Protein AF-A0ABD2GRS2-F1 (afdb_monomer_lite)

Secondary structure (DSSP, 8-state):
-HHHHHHHHHHHHHHHHHHHHHHHHHTT---HHHHHHHHHHHHHHHHHT-HHHHHHHHHHHHHHHT-HHHHHHHHHHHHHHHHHHHHHHTT--

Foldseek 3Di:
DVVVVVVVVVVLVVLLVVLVVCCVVVVPDLDPVSLVVLVVSLVVCVVVVVVVSNVVSVVVNVVSCVDVVNVVVVVVVVVVVVVVVVVVVVVPD

pLDDT: mean 78.6, std 13.09, range [47.88, 95.62]

Sequence (93 aa):
MKELQKDKDRFLEECFQHVVELEEIALKGVSLSTQVHLDFLIDKMKEKGETEKVKKLEIMKNKMEENPRVKSALSYMSGKTAAMDRLRGNTAE

Organism: Pagothenia borchgrevinki (NCBI:txid8213)

Radius of gyration: 17.77 Å; chains: 1; bounding box: 34×52×34 Å

Structure (mmCIF, N/CA/C/O backbone):
data_AF-A0ABD2GRS2-F1
#
_entry.id   AF-A0ABD2GRS2-F1
#
loop_
_atom_site.group_PDB
_atom_site.id
_atom_site.type_symbol
_atom_site.label_atom_id
_atom_site.label_alt_id
_atom_site.label_comp_id
_atom_site.label_asym_id
_atom_site.label_entity_id
_atom_site.label_seq_id
_atom_site.pdbx_PDB_ins_code
_atom_site.Cartn_x
_atom_site.Cartn_y
_atom_site.Cartn_z
_atom_site.occupancy
_atom_site.B_iso_or_equiv
_atom_site.auth_seq_id
_atom_site.auth_comp_id
_atom_site.auth_asym_id
_atom_site.auth_atom_id
_atom_site.pdbx_PDB_model_num
ATOM 1 N N . MET A 1 1 ? -21.361 5.282 13.715 1.00 73.56 1 MET A N 1
ATOM 2 C CA . MET A 1 1 ? -19.899 5.190 13.938 1.00 73.56 1 MET A CA 1
ATOM 3 C C . MET A 1 1 ? -19.364 3.766 13.812 1.00 73.56 1 MET A C 1
ATOM 5 O O . MET A 1 1 ? -18.486 3.569 12.990 1.00 73.56 1 MET A O 1
ATOM 9 N N . LYS A 1 2 ? -19.880 2.772 14.557 1.00 84.62 2 LYS A N 1
ATOM 10 C CA . LYS A 1 2 ? -19.356 1.387 14.505 1.00 84.62 2 LYS A CA 1
ATOM 11 C C . LYS A 1 2 ? -19.534 0.694 13.144 1.00 84.62 2 LYS A C 1
ATOM 13 O O . LYS A 1 2 ? -18.569 0.141 12.638 1.00 84.62 2 LYS A O 1
ATOM 18 N N . GLU A 1 3 ? -20.716 0.793 12.532 1.00 90.69 3 GLU A N 1
ATOM 19 C CA . GLU A 1 3 ? -20.962 0.230 11.189 1.00 90.69 3 GLU A CA 1
ATOM 20 C C . GLU A 1 3 ? -20.072 0.878 10.122 1.00 90.69 3 GLU A C 1
ATOM 22 O O . GLU A 1 3 ? -19.404 0.185 9.370 1.00 90.69 3 GLU A O 1
ATOM 27 N N . LEU A 1 4 ? -19.949 2.211 10.144 1.00 92.94 4 LEU A N 1
ATOM 28 C CA . LEU A 1 4 ? -19.079 2.941 9.217 1.00 92.94 4 LEU A CA 1
ATOM 29 C C . LEU A 1 4 ? -17.607 2.509 9.328 1.00 92.94 4 LEU A C 1
ATOM 31 O O . LEU A 1 4 ? -16.914 2.388 8.323 1.00 92.94 4 LEU A O 1
ATO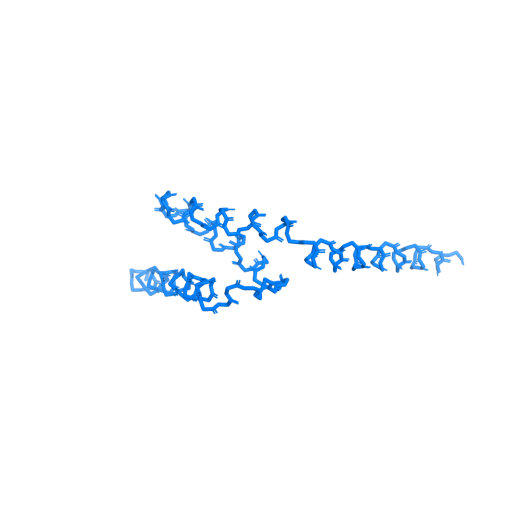M 35 N N . GLN A 1 5 ? -17.126 2.271 10.549 1.00 90.50 5 GLN A N 1
ATOM 36 C CA . GLN A 1 5 ? -15.767 1.787 10.770 1.00 90.50 5 GLN A CA 1
ATOM 37 C C . GLN A 1 5 ? -15.595 0.351 10.252 1.00 90.50 5 GLN A C 1
ATOM 39 O O . GLN A 1 5 ? -14.596 0.063 9.601 1.00 90.50 5 GLN A O 1
ATOM 44 N N . LYS A 1 6 ? -16.592 -0.517 10.459 1.00 92.81 6 LYS A N 1
ATOM 45 C CA . LYS A 1 6 ? -16.601 -1.889 9.936 1.00 92.81 6 LYS A CA 1
ATOM 46 C C . LYS A 1 6 ? -16.600 -1.923 8.405 1.00 92.81 6 LYS A C 1
ATOM 48 O O . LYS A 1 6 ? -15.837 -2.686 7.821 1.00 92.81 6 LYS A O 1
ATOM 53 N N . ASP A 1 7 ? -17.404 -1.079 7.762 1.00 94.50 7 ASP A N 1
ATOM 54 C CA . ASP A 1 7 ? -17.419 -0.946 6.304 1.00 94.50 7 ASP A CA 1
ATOM 55 C C . ASP A 1 7 ? -16.077 -0.425 5.783 1.00 94.50 7 ASP A C 1
ATOM 57 O O . ASP A 1 7 ? -15.532 -0.988 4.838 1.00 94.50 7 ASP A O 1
ATOM 61 N N . LYS A 1 8 ? -15.488 0.585 6.442 1.00 92.38 8 LYS A N 1
ATOM 62 C CA . LYS A 1 8 ? -14.143 1.081 6.106 1.00 92.38 8 LYS A CA 1
ATOM 63 C C . LYS A 1 8 ? -13.097 -0.030 6.194 1.00 92.38 8 LYS A C 1
ATOM 65 O O . LYS A 1 8 ? -12.244 -0.142 5.319 1.00 92.38 8 LYS A O 1
ATOM 70 N N . ASP A 1 9 ? -13.160 -0.845 7.244 1.00 91.62 9 ASP A N 1
ATOM 71 C CA . ASP A 1 9 ? -12.232 -1.952 7.445 1.00 91.62 9 ASP A CA 1
ATOM 72 C C . ASP A 1 9 ? -12.402 -3.052 6.397 1.00 91.62 9 ASP A C 1
ATOM 74 O O . ASP A 1 9 ? -11.391 -3.558 5.911 1.00 91.62 9 ASP A O 1
ATOM 78 N N . ARG A 1 10 ? -13.646 -3.365 6.008 1.00 95.19 10 ARG A N 1
ATOM 79 C CA . ARG A 1 10 ? -13.943 -4.287 4.905 1.00 95.19 10 ARG A CA 1
ATOM 80 C C . ARG A 1 10 ? -13.384 -3.761 3.585 1.00 95.19 10 ARG A C 1
ATOM 82 O O . ARG A 1 10 ? -12.662 -4.485 2.914 1.00 95.19 10 ARG A O 1
ATOM 89 N N . PHE A 1 11 ? -13.660 -2.504 3.241 1.00 94.19 11 PHE A N 1
ATOM 90 C CA . PHE A 1 11 ? -13.187 -1.919 1.984 1.00 94.19 11 PHE A CA 1
ATOM 91 C C . PHE A 1 11 ? -11.661 -1.834 1.914 1.00 94.19 11 PHE A C 1
ATOM 93 O O . PHE A 1 11 ? -11.084 -2.038 0.852 1.00 94.19 11 PHE A O 1
ATOM 100 N N . LEU A 1 12 ? -10.986 -1.572 3.037 1.00 92.88 12 LEU A N 1
ATOM 101 C CA . LEU A 1 12 ? -9.523 -1.613 3.085 1.00 92.88 12 LEU A CA 1
ATOM 102 C C . LEU A 1 12 ? -8.972 -3.016 2.822 1.00 92.88 12 LEU A C 1
ATOM 104 O O . LEU A 1 12 ? -7.967 -3.146 2.125 1.00 92.88 12 LEU A O 1
ATOM 108 N N . GLU A 1 13 ? -9.625 -4.047 3.356 1.00 93.50 13 GLU A N 1
ATOM 109 C CA . GLU A 1 13 ? -9.242 -5.432 3.090 1.00 93.50 13 GLU A CA 1
ATOM 110 C C . GLU A 1 13 ? -9.479 -5.807 1.623 1.00 93.50 13 GLU A C 1
ATOM 112 O O . GLU A 1 13 ? -8.581 -6.340 0.979 1.00 93.50 13 GLU A O 1
ATOM 117 N N . GLU A 1 14 ? -10.642 -5.464 1.066 1.00 93.69 14 GLU A N 1
ATOM 118 C CA . GLU A 1 14 ? -10.969 -5.700 -0.348 1.00 93.69 14 GLU A CA 1
ATOM 119 C C . GLU A 1 14 ? -9.968 -5.003 -1.281 1.00 93.69 14 GLU A C 1
ATOM 121 O O . GLU A 1 14 ? -9.430 -5.629 -2.194 1.00 93.69 14 GLU A O 1
ATOM 126 N N . CYS A 1 15 ? -9.626 -3.738 -1.009 1.00 90.25 15 CYS A N 1
ATOM 127 C CA . CYS A 1 15 ? -8.590 -3.017 -1.752 1.00 90.25 15 CYS A CA 1
ATOM 128 C C . CYS A 1 15 ? -7.234 -3.732 -1.703 1.00 90.25 15 CYS A C 1
ATOM 130 O O . CYS A 1 15 ? -6.548 -3.807 -2.721 1.00 90.25 15 CYS A O 1
ATOM 132 N N . PHE A 1 16 ? -6.839 -4.261 -0.542 1.00 90.06 16 PHE A N 1
ATOM 133 C CA . PHE A 1 16 ? -5.600 -5.026 -0.421 1.00 90.06 16 PHE A CA 1
ATOM 134 C C . PHE A 1 16 ? -5.619 -6.297 -1.262 1.00 90.06 16 PHE A C 1
ATOM 136 O O . PHE A 1 16 ? -4.668 -6.529 -2.008 1.00 90.06 16 PHE A O 1
ATOM 143 N N . GLN A 1 17 ? -6.694 -7.082 -1.187 1.00 89.94 17 GLN A N 1
ATOM 144 C CA . GLN A 1 17 ? -6.815 -8.311 -1.972 1.00 89.94 17 GLN A CA 1
ATOM 145 C C . GLN A 1 17 ? -6.767 -8.014 -3.471 1.00 89.94 17 GLN A C 1
ATOM 147 O O . GLN A 1 17 ? -5.991 -8.638 -4.186 1.00 89.94 17 GLN A O 1
ATOM 152 N N . HIS A 1 18 ? -7.480 -6.988 -3.938 1.00 86.62 18 HIS A N 1
ATOM 153 C CA . HIS A 1 18 ? -7.439 -6.601 -5.347 1.00 86.62 18 HIS A CA 1
ATOM 154 C C . HIS A 1 18 ? -6.052 -6.150 -5.806 1.00 86.62 18 HIS A C 1
ATOM 156 O O . HIS A 1 18 ? -5.631 -6.507 -6.902 1.00 86.62 18 HIS A O 1
ATOM 162 N N . VAL A 1 19 ? -5.317 -5.391 -4.989 1.00 83.00 19 VAL A N 1
ATOM 163 C CA . VAL A 1 19 ? -3.940 -4.985 -5.320 1.00 83.00 19 VAL A CA 1
ATOM 164 C C . VAL A 1 19 ? -3.009 -6.198 -5.394 1.00 83.00 19 VAL A C 1
ATOM 166 O O . VAL A 1 19 ? -2.181 -6.275 -6.301 1.00 83.00 19 VAL A O 1
ATOM 169 N N . VAL A 1 20 ? -3.165 -7.157 -4.480 1.00 83.44 20 VAL A N 1
ATOM 170 C CA . VAL A 1 20 ? -2.412 -8.417 -4.482 1.00 83.44 20 VAL A CA 1
ATOM 171 C C . VAL A 1 20 ? -2.726 -9.257 -5.719 1.00 83.44 20 VAL A C 1
ATOM 173 O O . VAL A 1 20 ? -1.807 -9.664 -6.425 1.00 83.44 20 VAL A O 1
ATOM 176 N N . GLU A 1 21 ? -4.006 -9.483 -6.010 1.00 83.88 21 GLU A N 1
ATOM 177 C CA . GLU A 1 21 ? -4.453 -10.240 -7.183 1.00 83.88 21 GLU A CA 1
ATOM 178 C C . GLU A 1 21 ? -3.990 -9.573 -8.479 1.00 83.88 21 GLU A C 1
ATOM 180 O O . GLU A 1 21 ? -3.546 -10.249 -9.404 1.00 83.88 21 GLU A O 1
ATOM 185 N N . LEU A 1 22 ? -4.034 -8.239 -8.550 1.00 78.62 22 LEU A N 1
ATOM 186 C CA . LEU A 1 22 ? -3.507 -7.490 -9.686 1.00 78.62 22 LEU A CA 1
ATOM 187 C C . LEU A 1 22 ? -1.992 -7.665 -9.834 1.00 78.62 22 LEU A C 1
ATOM 189 O O . LEU A 1 22 ? -1.544 -7.820 -10.965 1.00 78.62 22 LEU A O 1
ATOM 193 N N . GLU A 1 23 ? -1.199 -7.673 -8.754 1.00 74.25 23 GLU A N 1
ATOM 194 C CA . GLU A 1 23 ? 0.243 -7.976 -8.838 1.00 74.25 23 GLU A CA 1
ATOM 195 C C . GLU A 1 23 ? 0.472 -9.382 -9.424 1.00 74.25 23 GLU A C 1
ATOM 197 O O . GLU A 1 23 ? 1.282 -9.551 -10.342 1.00 74.25 23 GLU A O 1
ATOM 202 N N . GLU A 1 24 ? -0.269 -10.375 -8.926 1.00 73.38 24 GLU A N 1
ATOM 203 C CA . GLU A 1 24 ? -0.150 -11.782 -9.323 1.00 73.38 24 GLU A CA 1
ATOM 204 C C . GLU A 1 24 ? -0.595 -12.023 -10.774 1.00 73.38 24 GLU A C 1
ATOM 206 O O . GLU A 1 24 ? 0.119 -12.678 -11.536 1.00 73.38 24 GLU A O 1
ATOM 211 N N . ILE A 1 25 ? -1.729 -11.448 -11.193 1.00 71.62 25 ILE A N 1
ATOM 212 C CA . ILE A 1 25 ? -2.254 -11.560 -12.563 1.00 71.62 25 ILE A CA 1
ATOM 213 C C . ILE A 1 25 ? -1.401 -10.747 -13.538 1.00 71.62 25 ILE A C 1
ATOM 215 O O . ILE A 1 25 ? -1.138 -11.196 -14.658 1.00 71.62 25 ILE A O 1
ATOM 219 N N . ALA A 1 26 ? -0.968 -9.542 -13.152 1.00 62.59 26 ALA A N 1
ATOM 220 C CA . ALA A 1 26 ? -0.308 -8.642 -14.086 1.00 62.59 26 ALA A CA 1
ATOM 221 C C . ALA A 1 26 ? 1.078 -9.129 -14.497 1.00 62.59 26 ALA A C 1
ATOM 223 O O . ALA A 1 26 ? 1.480 -8.759 -15.599 1.00 62.59 26 ALA A O 1
ATOM 224 N N . LEU A 1 27 ? 1.804 -9.885 -13.653 1.00 52.97 27 LEU A N 1
ATOM 225 C CA . LEU A 1 27 ? 3.122 -10.542 -13.844 1.00 52.97 27 LEU A CA 1
ATOM 226 C C . LEU A 1 27 ? 4.247 -9.712 -14.536 1.00 52.97 27 LEU A C 1
ATOM 228 O O . LEU A 1 27 ? 5.371 -10.192 -14.667 1.00 52.97 27 LEU A O 1
ATOM 232 N N . LYS A 1 28 ? 3.961 -8.486 -15.011 1.00 53.06 28 LYS A N 1
ATOM 233 C CA . LYS A 1 28 ? 4.705 -7.632 -15.967 1.00 53.06 28 LYS A CA 1
ATOM 234 C C . LYS A 1 28 ? 4.176 -6.182 -16.041 1.00 53.06 28 LYS A C 1
ATOM 236 O O . LYS A 1 28 ? 4.933 -5.283 -16.409 1.00 53.06 28 LYS A O 1
ATOM 241 N N . GLY A 1 29 ? 2.897 -5.935 -15.747 1.00 53.25 29 GLY A N 1
ATOM 242 C CA . GLY A 1 29 ? 2.237 -4.639 -15.957 1.00 53.25 29 GLY A CA 1
ATOM 243 C C . GLY A 1 29 ? 2.272 -3.708 -14.749 1.00 53.25 29 GLY A C 1
ATOM 244 O O . GLY A 1 29 ? 1.238 -3.432 -14.155 1.00 53.25 29 GLY A O 1
ATOM 245 N N . VAL A 1 30 ? 3.445 -3.201 -14.386 1.00 54.00 30 VAL A N 1
ATOM 246 C CA . VAL A 1 30 ? 3.542 -2.197 -13.326 1.00 54.00 30 VAL A CA 1
ATOM 247 C C . VAL A 1 30 ? 3.093 -0.830 -13.875 1.00 54.00 30 VAL A C 1
ATOM 249 O O . VAL A 1 30 ? 3.860 -0.146 -14.550 1.00 54.00 30 VAL A O 1
ATOM 252 N N . SER A 1 31 ? 1.828 -0.451 -13.658 1.00 59.06 31 SER A N 1
ATOM 253 C CA . SER A 1 31 ? 1.280 0.847 -14.100 1.00 59.06 31 SER A CA 1
ATOM 254 C C . SER A 1 31 ? 1.556 1.941 -13.075 1.00 59.06 31 SER A C 1
ATOM 256 O O . SER A 1 31 ? 1.307 1.715 -11.894 1.00 59.06 31 SER A O 1
ATOM 258 N N . LEU A 1 32 ? 1.959 3.140 -13.529 1.00 53.41 32 LEU A N 1
ATOM 259 C CA . LEU A 1 32 ? 2.189 4.339 -12.703 1.00 53.41 32 LEU A CA 1
ATOM 260 C C . LEU A 1 32 ? 1.027 4.654 -11.745 1.00 53.41 32 LEU A C 1
ATOM 262 O O . LEU A 1 32 ? 1.246 5.084 -10.616 1.00 53.41 32 LEU A O 1
ATOM 266 N N . SER A 1 33 ? -0.209 4.401 -12.189 1.00 56.34 33 SER A N 1
ATOM 267 C CA . SER A 1 33 ? -1.421 4.597 -11.385 1.00 56.34 33 SER A CA 1
ATOM 268 C C . SER A 1 33 ? -1.433 3.725 -10.127 1.00 56.34 33 SER A C 1
ATOM 270 O O . SER A 1 33 ? -1.897 4.160 -9.080 1.00 56.34 33 SER A O 1
ATOM 272 N N . THR A 1 34 ? -0.863 2.523 -10.198 1.00 61.91 34 THR A N 1
ATOM 273 C CA . THR A 1 34 ? -0.750 1.596 -9.063 1.00 61.91 34 THR A CA 1
ATOM 274 C C . THR A 1 34 ? 0.195 2.138 -7.984 1.00 61.91 34 THR A C 1
ATOM 276 O O . THR A 1 34 ? -0.041 1.874 -6.814 1.00 61.91 34 THR A O 1
ATOM 279 N N . GLN A 1 35 ? 1.202 2.960 -8.326 1.00 62.62 35 GLN A N 1
ATOM 280 C CA . GLN A 1 35 ? 2.156 3.514 -7.346 1.00 62.62 35 GLN A CA 1
ATOM 281 C C . GLN A 1 35 ? 1.489 4.474 -6.362 1.00 62.62 35 GLN A C 1
ATOM 283 O O . GLN A 1 35 ? 1.660 4.349 -5.155 1.00 62.62 35 GLN A O 1
ATOM 288 N N . VAL A 1 36 ? 0.697 5.417 -6.880 1.00 62.25 36 VAL A N 1
ATOM 289 C CA . VAL A 1 36 ? 0.021 6.432 -6.056 1.00 62.25 36 VAL A CA 1
ATOM 290 C C . VAL A 1 36 ? -1.032 5.781 -5.154 1.00 62.25 36 VAL A C 1
ATOM 292 O O . VAL A 1 36 ? -1.221 6.191 -4.012 1.00 62.25 36 VAL A O 1
ATOM 295 N N . HIS A 1 37 ? -1.696 4.730 -5.640 1.00 76.38 37 HIS A N 1
ATOM 296 C CA . HIS A 1 37 ? -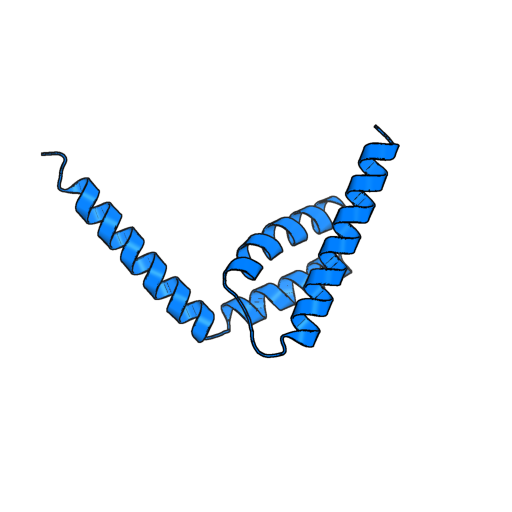2.676 3.985 -4.852 1.00 76.38 37 HIS A CA 1
ATOM 297 C C . HIS A 1 37 ? -2.037 3.049 -3.809 1.00 76.38 37 HIS A C 1
ATOM 299 O O . HIS A 1 37 ? -2.658 2.800 -2.775 1.00 76.38 37 HIS A O 1
ATOM 305 N N . LEU A 1 38 ? -0.796 2.591 -4.023 1.00 82.81 38 LEU A N 1
ATOM 306 C CA . LEU A 1 38 ? -0.041 1.809 -3.037 1.00 82.81 38 LEU A CA 1
ATOM 307 C C . LEU A 1 38 ? 0.317 2.633 -1.796 1.00 82.81 38 LEU A C 1
ATOM 309 O O . LEU A 1 38 ? 0.146 2.128 -0.692 1.00 82.81 38 LEU A O 1
ATOM 313 N N . ASP A 1 39 ? 0.741 3.891 -1.949 1.00 85.62 39 ASP A N 1
ATOM 314 C CA . ASP A 1 39 ? 1.096 4.753 -0.807 1.00 85.62 39 ASP A CA 1
ATOM 315 C C . ASP A 1 39 ? -0.086 4.960 0.144 1.00 85.62 39 ASP A C 1
ATOM 317 O O . ASP A 1 39 ? 0.030 4.748 1.351 1.00 85.62 39 ASP A O 1
ATOM 321 N N . PHE A 1 40 ? -1.262 5.257 -0.416 1.00 88.31 40 PHE A N 1
ATOM 322 C CA . PHE A 1 40 ? -2.492 5.374 0.366 1.00 88.31 40 PHE A CA 1
ATOM 323 C C . PHE A 1 40 ? -2.821 4.083 1.127 1.00 88.31 40 PHE A C 1
ATOM 325 O O . PHE A 1 40 ? -3.165 4.120 2.310 1.00 88.31 40 PHE A O 1
ATOM 332 N N . LEU A 1 41 ? -2.730 2.932 0.455 1.00 91.25 41 LEU A N 1
ATOM 333 C CA . LEU A 1 41 ? -3.051 1.650 1.071 1.00 91.25 41 LEU A CA 1
ATOM 334 C C . LEU A 1 41 ? -2.032 1.276 2.160 1.00 91.25 41 LEU A C 1
ATOM 336 O O . LEU A 1 41 ? -2.432 0.791 3.218 1.00 91.25 41 LEU A O 1
ATOM 340 N N . ILE A 1 42 ? -0.742 1.549 1.943 1.00 92.75 42 ILE A N 1
ATOM 341 C CA . ILE A 1 42 ? 0.329 1.353 2.932 1.00 92.75 42 ILE A CA 1
ATOM 342 C C . ILE A 1 42 ? 0.039 2.163 4.196 1.00 92.75 42 ILE A C 1
ATOM 344 O O . ILE A 1 42 ? 0.058 1.599 5.292 1.00 92.75 42 ILE A O 1
ATOM 348 N N . ASP A 1 43 ? -0.276 3.451 4.057 1.00 94.12 43 ASP A N 1
ATOM 349 C CA . ASP A 1 43 ? -0.566 4.324 5.197 1.00 94.12 43 ASP A CA 1
ATOM 350 C C . ASP A 1 43 ? -1.772 3.820 5.995 1.00 94.12 43 ASP A C 1
ATOM 352 O O . ASP A 1 43 ? -1.730 3.740 7.225 1.00 94.12 43 ASP A O 1
ATOM 356 N N . LYS A 1 44 ? -2.829 3.374 5.307 1.00 94.19 44 LYS A N 1
ATOM 357 C CA . LYS A 1 44 ? -4.015 2.822 5.973 1.00 94.19 44 LYS A CA 1
ATOM 358 C C . LYS A 1 44 ? -3.767 1.483 6.656 1.00 94.19 44 LYS A C 1
ATOM 360 O O . LYS A 1 44 ? -4.340 1.239 7.717 1.00 94.19 44 LYS A O 1
ATOM 365 N N . MET A 1 45 ? -2.891 0.642 6.117 1.00 94.69 45 MET A N 1
ATOM 366 C CA . MET A 1 45 ? -2.487 -0.597 6.787 1.00 94.69 45 MET A CA 1
ATOM 367 C C . MET A 1 45 ? -1.585 -0.324 8.000 1.00 94.69 45 MET A C 1
ATOM 369 O O . MET A 1 45 ? -1.723 -1.002 9.019 1.00 94.69 45 MET A O 1
ATOM 373 N N . LYS A 1 46 ? -0.733 0.712 7.947 1.00 95.62 46 LYS A N 1
ATOM 374 C CA . LYS A 1 46 ? 0.059 1.187 9.098 1.00 95.62 46 LYS A CA 1
ATOM 375 C C . LYS A 1 46 ? -0.839 1.698 10.222 1.00 95.62 46 LYS A C 1
ATOM 377 O O . LYS A 1 46 ? -0.658 1.283 11.363 1.00 95.62 46 LYS A O 1
ATOM 382 N N . GLU A 1 47 ? -1.839 2.522 9.900 1.00 94.88 47 GLU A N 1
ATOM 383 C CA . GLU A 1 47 ? -2.837 3.011 10.867 1.00 94.88 47 GLU A CA 1
ATOM 384 C C . GLU A 1 47 ? -3.571 1.864 11.584 1.00 94.88 47 GLU A C 1
ATOM 386 O O . GLU A 1 47 ? -3.909 1.991 12.760 1.00 94.88 47 GLU A O 1
ATOM 391 N N . LYS A 1 48 ? -3.805 0.739 10.894 1.00 92.62 48 LYS A N 1
ATOM 392 C CA . LYS A 1 48 ? -4.451 -0.456 11.460 1.00 92.62 48 LYS A CA 1
ATOM 393 C C . LYS A 1 48 ? -3.501 -1.395 12.210 1.00 92.62 48 LYS A C 1
ATOM 395 O O . LYS A 1 48 ? -3.978 -2.285 12.905 1.00 92.62 48 LYS A O 1
ATOM 400 N N . GLY A 1 49 ? -2.185 -1.216 12.086 1.00 93.00 49 GLY A N 1
ATOM 401 C CA . GLY A 1 49 ? -1.185 -2.118 12.669 1.00 93.00 49 GLY A CA 1
ATOM 402 C C . GLY A 1 49 ? -0.982 -3.429 11.896 1.00 93.00 49 GLY A C 1
ATOM 403 O O . GLY A 1 49 ? -0.428 -4.380 12.442 1.00 93.00 49 GLY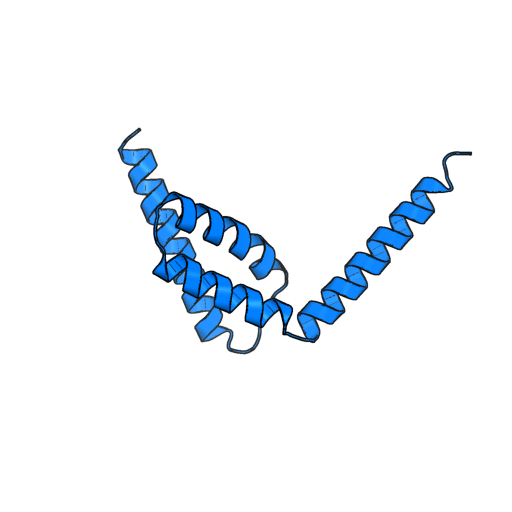 A O 1
ATOM 404 N N . GLU A 1 50 ? -1.398 -3.493 10.629 1.00 94.06 50 GLU A N 1
ATOM 405 C CA . GLU A 1 50 ? -1.328 -4.688 9.771 1.00 94.06 50 GLU A CA 1
ATOM 406 C C . GLU A 1 50 ? 0.080 -4.859 9.164 1.00 94.06 50 GLU A C 1
ATOM 408 O O . GLU A 1 50 ? 0.301 -4.690 7.961 1.00 94.06 50 GLU A O 1
ATOM 413 N N . THR A 1 51 ? 1.068 -5.159 10.008 1.00 93.69 51 THR A N 1
ATOM 414 C CA . THR A 1 51 ? 2.503 -5.120 9.663 1.00 93.69 51 THR A CA 1
ATOM 415 C C . THR A 1 51 ? 2.902 -6.036 8.500 1.00 93.69 51 THR A C 1
ATOM 417 O O . THR A 1 51 ? 3.730 -5.648 7.673 1.00 93.69 51 THR A O 1
ATOM 420 N N . GLU A 1 52 ? 2.300 -7.221 8.376 1.00 92.81 52 GLU A N 1
ATOM 421 C CA . GLU A 1 52 ? 2.570 -8.139 7.260 1.00 9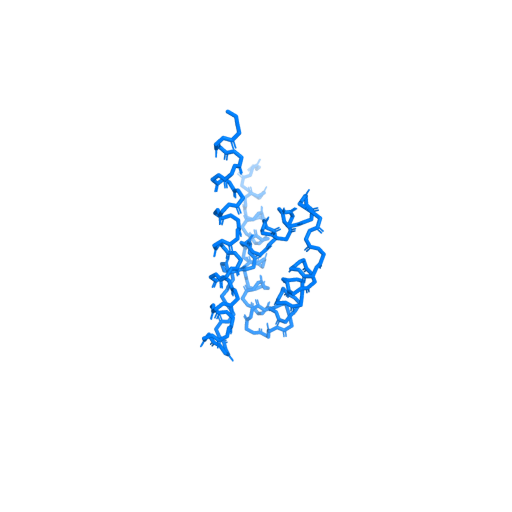2.81 52 GLU A CA 1
ATOM 422 C C . GLU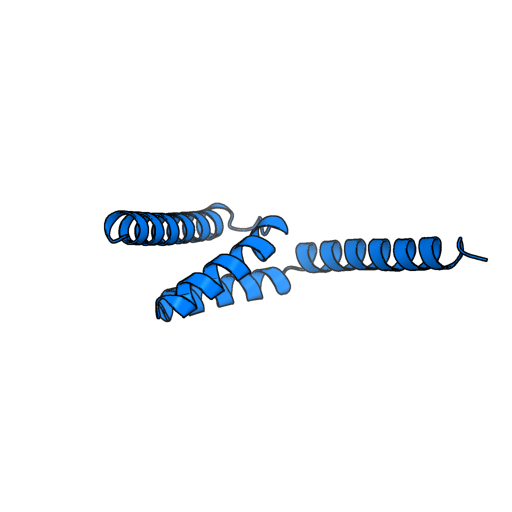 A 1 52 ? 2.068 -7.587 5.920 1.00 92.81 52 GLU A C 1
ATOM 424 O O . GLU A 1 52 ? 2.782 -7.645 4.913 1.00 92.81 52 GLU A O 1
ATOM 429 N N . LYS A 1 53 ? 0.871 -6.987 5.910 1.00 92.81 53 LYS A N 1
ATOM 430 C CA . LYS A 1 53 ? 0.289 -6.363 4.713 1.00 92.81 53 LYS A CA 1
ATOM 431 C C . LYS A 1 53 ? 1.099 -5.148 4.285 1.00 92.81 53 LYS A C 1
ATOM 433 O O . LYS A 1 53 ? 1.404 -5.015 3.103 1.00 92.81 53 LYS A O 1
ATOM 438 N N . VAL A 1 54 ? 1.528 -4.321 5.243 1.00 93.25 54 VAL A N 1
ATOM 439 C CA . VAL A 1 54 ? 2.443 -3.193 4.995 1.00 93.25 54 VAL A CA 1
ATOM 440 C C . VAL A 1 54 ? 3.717 -3.674 4.306 1.00 93.25 54 VAL A C 1
ATOM 442 O O . VAL A 1 54 ? 4.067 -3.160 3.246 1.00 93.25 54 VAL A O 1
ATOM 445 N N . LYS A 1 55 ? 4.372 -4.706 4.851 1.00 89.19 55 LYS A N 1
ATOM 446 C CA . LYS A 1 55 ? 5.606 -5.250 4.273 1.00 89.19 55 LYS A CA 1
ATOM 447 C C . LYS A 1 55 ? 5.394 -5.764 2.847 1.00 89.19 55 LYS A C 1
ATOM 449 O O . LYS A 1 55 ? 6.238 -5.525 1.985 1.00 89.19 55 LYS A O 1
ATOM 454 N N . LYS A 1 56 ? 4.278 -6.454 2.580 1.00 89.19 56 LYS A N 1
ATOM 455 C CA . LYS A 1 56 ? 3.948 -6.936 1.230 1.00 89.19 56 LYS A CA 1
ATOM 456 C C . LYS A 1 56 ? 3.813 -5.765 0.251 1.00 89.19 56 LYS A C 1
ATOM 458 O O . LYS A 1 56 ? 4.452 -5.784 -0.796 1.00 89.19 56 LYS A O 1
ATOM 463 N N . LEU A 1 57 ? 3.056 -4.732 0.617 1.00 89.00 57 LEU A N 1
ATOM 464 C CA . LEU A 1 57 ? 2.838 -3.549 -0.220 1.00 89.00 57 LEU A CA 1
ATOM 465 C C . LEU A 1 57 ? 4.126 -2.740 -0.460 1.00 89.00 57 LEU A C 1
ATOM 467 O O . LEU A 1 57 ? 4.353 -2.266 -1.571 1.00 89.00 57 LEU A O 1
ATOM 471 N N . GLU A 1 58 ? 5.006 -2.622 0.537 1.00 88.56 58 GLU A N 1
ATOM 472 C CA . GLU A 1 58 ? 6.309 -1.958 0.378 1.00 88.56 58 GLU A CA 1
ATOM 473 C C . GLU A 1 58 ? 7.225 -2.720 -0.595 1.00 88.56 58 GLU A C 1
ATOM 475 O O . GLU A 1 58 ? 7.893 -2.108 -1.427 1.00 88.56 58 GLU A O 1
ATOM 480 N N . ILE A 1 59 ? 7.201 -4.059 -0.574 1.00 84.00 59 ILE A N 1
ATOM 481 C CA . ILE A 1 59 ? 7.917 -4.879 -1.565 1.00 84.00 59 ILE A CA 1
ATOM 482 C C . ILE A 1 59 ? 7.368 -4.629 -2.979 1.00 84.00 59 ILE A C 1
ATOM 484 O O . ILE A 1 59 ? 8.157 -4.486 -3.914 1.00 84.00 59 ILE A O 1
ATOM 488 N N . MET A 1 60 ? 6.042 -4.546 -3.148 1.00 81.75 60 MET A N 1
ATOM 489 C CA . MET A 1 60 ? 5.420 -4.223 -4.444 1.00 81.75 60 MET A CA 1
ATOM 490 C C . MET A 1 60 ? 5.870 -2.854 -4.957 1.00 81.75 60 MET A C 1
ATOM 492 O O . MET A 1 60 ? 6.251 -2.718 -6.122 1.00 81.75 60 MET A O 1
ATOM 496 N N . LYS A 1 61 ? 5.869 -1.849 -4.074 1.00 81.69 61 LYS A N 1
ATOM 497 C CA . LYS A 1 61 ? 6.304 -0.487 -4.391 1.00 81.69 61 LYS A CA 1
ATOM 498 C C . LYS A 1 61 ? 7.773 -0.446 -4.820 1.00 81.69 61 LYS A C 1
ATOM 500 O O . LYS A 1 61 ? 8.089 0.151 -5.846 1.00 81.69 61 LYS A O 1
ATOM 505 N N . ASN A 1 62 ? 8.659 -1.141 -4.108 1.00 80.00 62 ASN A N 1
ATOM 506 C CA . ASN A 1 62 ? 10.083 -1.173 -4.452 1.00 80.00 62 ASN A CA 1
ATOM 507 C C . ASN A 1 62 ? 10.331 -1.844 -5.811 1.00 80.00 62 ASN A C 1
ATOM 509 O O . ASN A 1 62 ? 11.020 -1.283 -6.661 1.00 80.00 62 ASN A O 1
ATOM 513 N N . LYS A 1 63 ? 9.692 -2.995 -6.075 1.00 76.69 63 LYS A N 1
ATOM 514 C CA . LYS A 1 63 ? 9.753 -3.653 -7.396 1.00 76.69 63 LYS A CA 1
ATOM 515 C C . LYS A 1 63 ? 9.275 -2.732 -8.521 1.00 76.69 63 LYS A C 1
ATOM 517 O O . LYS A 1 63 ? 9.755 -2.819 -9.652 1.00 76.69 63 LYS A O 1
ATOM 522 N N . MET A 1 64 ? 8.305 -1.868 -8.228 1.00 72.44 64 MET A N 1
ATOM 523 C CA . MET A 1 64 ? 7.788 -0.894 -9.175 1.00 72.44 64 MET A CA 1
ATOM 524 C C . MET A 1 64 ? 8.785 0.223 -9.482 1.00 72.44 64 MET A C 1
ATOM 526 O O . MET A 1 64 ? 8.968 0.563 -10.650 1.00 72.44 64 MET A O 1
ATOM 530 N N . GLU A 1 65 ? 9.462 0.755 -8.471 1.00 70.62 65 GLU A N 1
ATOM 531 C CA . GLU A 1 65 ? 10.505 1.774 -8.642 1.00 70.62 65 GLU A CA 1
ATOM 532 C C . GLU A 1 65 ? 11.746 1.229 -9.366 1.00 70.62 65 GLU A C 1
ATOM 534 O O . GLU A 1 65 ? 12.375 1.933 -10.163 1.00 70.62 65 GLU A O 1
ATOM 539 N N . GLU A 1 66 ? 12.062 -0.049 -9.156 1.00 74.56 66 GLU A N 1
ATOM 540 C CA . GLU A 1 66 ? 13.137 -0.754 -9.858 1.00 74.56 66 GLU A CA 1
ATOM 541 C C . GLU A 1 66 ? 12.792 -1.071 -11.322 1.00 74.56 66 GLU A C 1
ATOM 543 O O . GLU A 1 66 ? 13.690 -1.359 -12.118 1.00 74.56 66 GLU A O 1
ATOM 548 N N . ASN A 1 67 ? 11.518 -0.973 -11.727 1.00 73.50 67 ASN A N 1
ATOM 549 C CA . ASN A 1 67 ? 11.105 -1.239 -13.100 1.00 73.50 67 ASN A CA 1
ATOM 550 C C . ASN A 1 67 ? 11.610 -0.128 -14.051 1.00 73.50 67 ASN A C 1
ATOM 552 O O . ASN A 1 67 ? 11.153 1.018 -13.972 1.00 73.50 67 ASN A O 1
ATOM 556 N N . PRO A 1 68 ? 12.479 -0.436 -15.037 1.00 72.75 68 PRO A N 1
ATOM 557 C CA . PRO A 1 68 ? 13.058 0.575 -15.927 1.00 72.75 68 PRO A CA 1
ATOM 558 C C . PRO A 1 68 ? 12.024 1.340 -16.766 1.00 72.75 68 PRO A C 1
ATOM 560 O O . PRO A 1 68 ? 12.244 2.500 -17.123 1.00 72.75 68 PRO A O 1
ATOM 563 N N . ARG A 1 69 ? 10.877 0.719 -17.080 1.00 68.69 69 ARG A N 1
ATOM 564 C CA . ARG A 1 69 ? 9.779 1.373 -17.817 1.00 68.69 69 ARG A CA 1
ATOM 565 C C . ARG A 1 69 ? 9.075 2.413 -16.951 1.00 68.69 69 ARG A C 1
ATOM 567 O O . ARG A 1 69 ? 8.796 3.507 -17.425 1.00 68.69 69 ARG A O 1
ATOM 574 N N . VAL A 1 70 ? 8.846 2.092 -15.679 1.00 68.12 70 VAL A N 1
ATOM 575 C CA . VAL A 1 70 ? 8.274 3.023 -14.696 1.00 68.12 70 VAL A CA 1
ATOM 576 C C . VAL A 1 70 ? 9.250 4.170 -14.447 1.00 68.12 70 VAL A C 1
ATOM 578 O O . VAL A 1 70 ? 8.879 5.334 -14.571 1.00 68.12 70 VAL A O 1
ATOM 581 N N . LYS A 1 71 ? 10.528 3.857 -14.213 1.00 70.50 71 LYS A N 1
ATOM 582 C CA . LYS A 1 71 ? 11.583 4.853 -13.991 1.00 70.50 71 LYS A CA 1
ATOM 583 C C . LYS A 1 71 ? 11.765 5.807 -15.178 1.00 70.50 71 LYS A C 1
ATOM 585 O O . LYS A 1 71 ? 11.890 7.015 -14.982 1.00 70.50 71 LYS A O 1
ATOM 590 N N . SER A 1 72 ? 11.754 5.289 -16.408 1.00 71.19 72 SER A N 1
ATOM 591 C CA . SER A 1 72 ? 11.851 6.120 -17.619 1.00 71.19 72 SER A CA 1
ATOM 592 C C . SER A 1 72 ? 10.610 6.988 -17.836 1.00 71.19 72 SER A C 1
ATOM 594 O O . SER A 1 72 ? 10.753 8.171 -18.147 1.00 71.19 72 SER A O 1
ATOM 596 N N . ALA A 1 73 ? 9.407 6.453 -17.605 1.00 68.56 73 ALA A N 1
ATOM 597 C CA . ALA A 1 73 ? 8.171 7.230 -17.664 1.00 68.56 73 ALA A CA 1
ATOM 598 C C . ALA A 1 73 ? 8.144 8.355 -16.613 1.00 68.56 73 ALA A C 1
ATOM 600 O O . ALA A 1 73 ? 7.825 9.493 -16.954 1.00 68.56 73 ALA A O 1
ATOM 601 N N . LEU A 1 74 ? 8.543 8.072 -15.365 1.00 68.44 74 LEU A N 1
ATOM 602 C CA . LEU A 1 74 ? 8.666 9.080 -14.302 1.00 68.44 74 LEU A CA 1
ATOM 603 C C . LEU A 1 74 ? 9.658 10.177 -14.686 1.00 68.44 74 LEU A C 1
ATOM 605 O O . LEU A 1 74 ? 9.318 11.355 -14.626 1.00 68.44 74 LEU A O 1
ATOM 609 N N . SER A 1 75 ? 10.854 9.802 -15.146 1.00 74.88 75 SER A N 1
ATOM 610 C CA . SER A 1 75 ? 11.880 10.759 -15.572 1.00 74.88 75 SER A CA 1
ATOM 611 C C . SER A 1 75 ? 11.393 11.670 -16.704 1.00 74.88 75 SER A C 1
ATOM 613 O O . SER A 1 75 ? 11.603 12.884 -16.653 1.00 74.88 75 SER A O 1
ATOM 615 N N . TYR A 1 76 ? 10.684 11.113 -17.690 1.00 75.06 76 TYR A N 1
ATOM 616 C CA . TYR A 1 76 ? 10.086 11.884 -18.779 1.00 75.06 76 TYR A CA 1
ATOM 617 C C . TYR A 1 76 ? 9.032 12.884 -18.278 1.00 75.06 76 TYR A C 1
ATOM 619 O O . TYR A 1 76 ? 9.043 14.052 -18.678 1.00 75.06 76 TYR A O 1
ATOM 627 N N . MET A 1 77 ? 8.143 12.447 -17.381 1.00 73.56 77 MET A N 1
ATOM 628 C CA . MET A 1 77 ? 7.103 13.302 -16.805 1.00 73.56 77 MET A CA 1
ATOM 629 C C . MET A 1 77 ? 7.697 14.429 -15.954 1.00 73.56 77 MET A C 1
ATOM 631 O O . MET A 1 77 ? 7.329 15.585 -16.156 1.00 73.56 77 MET A O 1
ATOM 635 N N . SER A 1 78 ? 8.662 14.125 -15.080 1.00 77.12 78 SER A N 1
ATOM 636 C CA . SER A 1 78 ? 9.352 15.123 -14.250 1.00 77.12 78 SER A CA 1
ATOM 637 C C . SER A 1 78 ? 10.145 16.139 -15.078 1.00 77.12 78 SER A C 1
ATOM 639 O O . SER A 1 78 ? 10.199 17.319 -14.734 1.00 77.12 78 SER A O 1
ATOM 641 N N . GLY A 1 79 ? 10.741 15.715 -16.197 1.00 78.31 79 GLY A N 1
ATOM 642 C CA . GLY A 1 79 ? 11.410 16.627 -17.127 1.00 78.31 79 GLY A CA 1
ATOM 643 C C . GLY A 1 79 ? 10.436 17.604 -17.790 1.00 78.31 79 GLY A C 1
ATOM 644 O O . GLY A 1 79 ? 10.730 18.794 -17.906 1.00 78.31 79 GLY A O 1
ATOM 645 N N . LYS A 1 80 ? 9.246 17.125 -18.175 1.00 73.81 80 LYS A N 1
ATOM 646 C CA . LYS A 1 80 ? 8.186 17.967 -18.746 1.00 73.81 80 LYS A CA 1
ATOM 647 C C . LYS A 1 80 ? 7.608 18.958 -17.742 1.00 73.81 80 LYS A C 1
ATOM 649 O O . LYS A 1 80 ? 7.402 20.110 -18.113 1.00 73.81 80 LYS A O 1
ATOM 654 N N . THR A 1 81 ? 7.354 18.544 -16.502 1.00 69.12 81 THR A N 1
ATOM 655 C CA . THR A 1 81 ? 6.833 19.452 -15.469 1.00 69.12 81 THR A CA 1
ATOM 656 C C . THR A 1 81 ? 7.848 20.541 -15.136 1.00 69.12 81 THR A C 1
ATOM 658 O O . THR A 1 81 ? 7.501 21.716 -15.179 1.00 69.12 81 THR A O 1
ATOM 661 N N . ALA A 1 82 ? 9.124 20.184 -14.953 1.00 74.06 82 ALA A N 1
ATOM 662 C CA . ALA A 1 82 ? 10.187 21.163 -14.720 1.00 74.06 82 ALA A CA 1
ATOM 663 C C . ALA A 1 82 ? 10.363 22.140 -15.898 1.00 74.06 82 ALA A C 1
ATOM 665 O O . ALA A 1 82 ? 10.630 23.322 -15.689 1.00 74.06 82 ALA A O 1
ATOM 666 N N . ALA A 1 83 ? 10.207 21.674 -17.140 1.00 73.00 83 ALA A N 1
ATOM 667 C CA . ALA A 1 83 ? 10.229 22.542 -18.316 1.00 73.00 83 ALA A CA 1
ATOM 668 C C . ALA A 1 83 ? 9.016 23.489 -18.364 1.00 73.00 83 ALA A C 1
ATOM 670 O O . ALA A 1 83 ? 9.179 24.666 -18.679 1.00 73.00 83 ALA A O 1
ATOM 671 N N . MET A 1 84 ? 7.816 23.007 -18.021 1.00 72.25 84 MET A N 1
ATOM 672 C CA . MET A 1 84 ? 6.610 23.841 -17.950 1.00 72.25 84 MET A CA 1
ATOM 673 C C . MET A 1 84 ? 6.688 24.898 -16.845 1.00 72.25 84 MET A C 1
ATOM 675 O O . MET A 1 84 ? 6.280 26.033 -17.081 1.00 72.25 84 MET A O 1
ATOM 679 N N . ASP A 1 85 ? 7.245 24.568 -15.679 1.00 76.19 85 ASP A N 1
ATOM 680 C CA . ASP A 1 85 ? 7.435 25.531 -14.586 1.00 76.19 85 ASP A CA 1
ATOM 681 C C . ASP A 1 85 ? 8.413 26.645 -14.979 1.00 76.19 85 ASP A C 1
ATOM 683 O O . ASP A 1 85 ? 8.150 27.819 -14.723 1.00 76.19 85 ASP A O 1
ATOM 687 N N . ARG A 1 86 ? 9.499 26.308 -15.691 1.00 76.88 86 ARG A N 1
ATOM 688 C CA . ARG A 1 86 ? 10.433 27.305 -16.248 1.00 76.88 86 ARG A CA 1
ATOM 689 C C . ARG A 1 86 ? 9.770 28.199 -17.297 1.00 76.88 86 ARG A C 1
ATOM 691 O O . ARG A 1 86 ? 10.019 29.399 -17.316 1.00 76.88 86 ARG A O 1
ATOM 698 N N . LEU A 1 87 ? 8.916 27.632 -18.153 1.00 75.69 87 LEU A N 1
ATOM 699 C CA . LEU A 1 87 ? 8.162 28.400 -19.149 1.00 75.69 87 LEU A CA 1
ATOM 700 C C . LEU A 1 87 ? 7.138 29.340 -18.495 1.00 75.69 87 LEU A C 1
ATOM 702 O O . LEU A 1 87 ? 6.999 30.470 -18.945 1.00 75.69 87 LEU A O 1
ATOM 706 N N . ARG A 1 88 ? 6.468 28.909 -17.417 1.00 69.25 88 ARG A N 1
ATOM 707 C CA . ARG A 1 88 ? 5.550 29.757 -16.635 1.00 69.25 88 ARG A CA 1
ATOM 708 C C . ARG A 1 88 ? 6.267 30.863 -15.859 1.00 69.25 88 ARG A C 1
ATOM 710 O O . ARG A 1 88 ? 5.721 31.956 -15.742 1.00 69.25 88 ARG A O 1
ATOM 717 N N . GLY A 1 89 ? 7.469 30.594 -15.346 1.00 64.38 89 GLY A N 1
ATOM 718 C CA . GLY A 1 89 ? 8.282 31.583 -14.632 1.00 64.38 89 GLY A CA 1
ATOM 719 C C . GLY A 1 89 ? 8.792 32.724 -15.519 1.00 64.38 89 GLY A C 1
ATOM 720 O O . GLY A 1 89 ? 8.914 33.845 -15.044 1.00 64.38 89 GLY A O 1
ATOM 721 N N . ASN A 1 90 ? 9.015 32.468 -16.812 1.00 57.72 90 ASN A N 1
ATOM 722 C CA . ASN A 1 90 ? 9.510 33.466 -17.771 1.00 57.72 90 ASN A CA 1
ATOM 723 C C . ASN A 1 90 ? 8.413 34.331 -18.422 1.00 57.72 90 ASN A C 1
ATOM 725 O O . ASN A 1 90 ? 8.729 35.202 -19.224 1.00 57.72 90 ASN A O 1
ATOM 729 N N . THR A 1 91 ? 7.132 34.095 -18.125 1.00 54.28 91 THR A N 1
ATOM 730 C CA . THR A 1 91 ? 6.003 34.875 -18.677 1.00 54.28 91 THR A CA 1
ATOM 731 C C . THR A 1 91 ? 5.489 35.974 -17.737 1.00 54.28 91 THR A C 1
ATOM 733 O O . THR A 1 91 ? 4.412 36.513 -17.975 1.00 54.28 91 THR A O 1
ATOM 736 N N . ALA A 1 92 ? 6.219 36.285 -16.661 1.00 54.22 92 ALA A N 1
ATOM 737 C CA . ALA A 1 92 ? 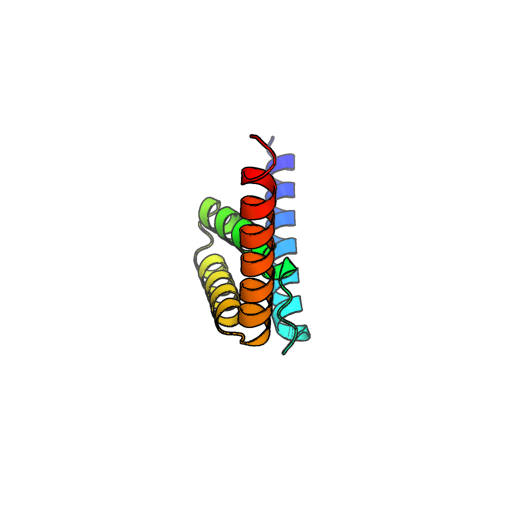5.812 37.246 -15.630 1.00 54.22 92 ALA A CA 1
ATOM 738 C C . ALA A 1 92 ? 6.651 38.544 -15.577 1.00 54.22 92 ALA A C 1
ATOM 740 O O . ALA A 1 92 ? 6.521 39.284 -14.603 1.00 54.22 92 ALA A O 1
ATOM 741 N N . GLU A 1 93 ? 7.470 38.836 -16.594 1.00 47.88 93 GLU A N 1
ATOM 742 C CA . GLU A 1 93 ? 8.155 40.136 -16.765 1.00 47.88 93 GLU A CA 1
ATOM 743 C C . GLU A 1 93 ? 7.575 40.947 -17.927 1.00 47.88 93 GLU A C 1
ATOM 745 O O . GLU A 1 93 ? 7.327 40.350 -19.002 1.00 47.88 93 GLU A O 1
#